Protein AF-A0A7S0HI98-F1 (afdb_monomer_lite)

Structure (mmCIF, N/CA/C/O backbone):
data_AF-A0A7S0HI98-F1
#
_entry.id   AF-A0A7S0HI98-F1
#
loop_
_atom_site.group_PDB
_atom_site.id
_atom_site.type_symbol
_atom_site.label_atom_id
_atom_site.label_alt_id
_atom_site.label_comp_id
_atom_site.label_asym_id
_atom_site.label_entity_id
_atom_site.label_seq_id
_atom_site.pdbx_PDB_ins_code
_atom_site.Cartn_x
_atom_site.Cartn_y
_atom_site.Cartn_z
_atom_site.occupancy
_atom_site.B_iso_or_equiv
_atom_site.auth_seq_id
_atom_site.auth_comp_id
_atom_site.auth_asym_id
_atom_site.auth_atom_id
_atom_site.pdbx_PDB_model_num
ATOM 1 N N . ASP A 1 1 ? 21.709 0.350 -12.536 1.00 78.00 1 ASP A N 1
ATOM 2 C CA . ASP A 1 1 ? 20.521 0.976 -13.142 1.00 78.00 1 ASP A CA 1
ATOM 3 C C . ASP A 1 1 ? 20.437 0.567 -14.616 1.00 78.00 1 ASP A C 1
ATOM 5 O O . ASP A 1 1 ? 21.330 0.910 -15.386 1.00 78.00 1 ASP A O 1
ATOM 9 N N . LYS A 1 2 ? 19.455 -0.271 -14.988 1.00 80.88 2 LYS A N 1
ATOM 10 C CA . LYS A 1 2 ? 19.362 -0.894 -16.329 1.00 80.88 2 LYS A CA 1
ATOM 11 C C . LYS A 1 2 ? 19.155 0.138 -17.442 1.00 80.88 2 LYS A C 1
ATOM 13 O O . LYS A 1 2 ? 19.599 -0.091 -18.563 1.00 80.88 2 LYS A O 1
ATOM 18 N N . LEU A 1 3 ? 18.533 1.272 -17.117 1.00 82.25 3 LEU A N 1
ATOM 19 C CA . LEU A 1 3 ? 18.328 2.376 -18.048 1.00 82.25 3 LEU A CA 1
ATOM 20 C C . LEU A 1 3 ? 19.652 3.070 -18.391 1.00 82.25 3 LEU A C 1
ATOM 22 O O . LEU A 1 3 ? 19.907 3.370 -19.552 1.00 82.25 3 LEU A O 1
ATOM 26 N N . ASN A 1 4 ? 20.524 3.276 -17.403 1.00 85.12 4 ASN A N 1
ATOM 27 C CA . ASN A 1 4 ? 21.838 3.886 -17.633 1.00 85.12 4 ASN A CA 1
ATOM 28 C C . ASN A 1 4 ? 22.777 2.947 -18.402 1.00 85.12 4 ASN A C 1
ATOM 30 O O . ASN A 1 4 ? 23.537 3.408 -19.248 1.00 85.12 4 ASN A O 1
ATOM 34 N N . ALA A 1 5 ? 22.675 1.634 -18.166 1.00 85.12 5 ALA A N 1
ATOM 35 C CA . ALA A 1 5 ? 23.380 0.637 -18.971 1.00 85.12 5 ALA A CA 1
ATOM 36 C C . ALA A 1 5 ? 22.922 0.665 -20.442 1.00 85.12 5 ALA A C 1
ATOM 38 O O . ALA A 1 5 ? 23.765 0.697 -21.331 1.00 85.12 5 ALA A O 1
ATOM 39 N N . TRP A 1 6 ? 21.606 0.744 -20.691 1.00 87.69 6 TRP A N 1
ATOM 40 C CA . TRP A 1 6 ? 21.056 0.898 -22.044 1.00 87.69 6 TRP A CA 1
ATOM 41 C C . TRP A 1 6 ? 21.519 2.196 -22.724 1.00 87.69 6 TRP A C 1
ATOM 43 O O . TRP A 1 6 ? 21.912 2.158 -23.884 1.00 87.69 6 TRP A O 1
ATOM 53 N N . LYS A 1 7 ? 21.516 3.333 -22.008 1.00 83.44 7 LYS A N 1
ATOM 54 C CA . LYS A 1 7 ? 21.981 4.627 -22.549 1.00 83.44 7 LYS A CA 1
ATOM 55 C C . LYS A 1 7 ? 23.433 4.541 -23.021 1.00 83.44 7 LYS A C 1
ATOM 57 O O . LYS A 1 7 ? 23.720 4.902 -24.152 1.00 83.44 7 LYS A O 1
ATOM 62 N N . SER A 1 8 ? 24.310 3.978 -22.189 1.00 85.31 8 SER A N 1
ATOM 63 C CA . SER A 1 8 ? 25.725 3.771 -22.524 1.00 85.31 8 SER A CA 1
ATOM 64 C C . SER A 1 8 ? 25.913 2.899 -23.776 1.00 85.31 8 SER A C 1
ATOM 66 O O . SER A 1 8 ? 26.736 3.203 -24.635 1.00 85.31 8 SER A O 1
ATOM 68 N N . GLU A 1 9 ? 25.125 1.828 -23.910 1.00 82.81 9 GLU A N 1
ATOM 69 C CA . GLU A 1 9 ? 25.168 0.913 -25.059 1.00 82.81 9 GLU A CA 1
ATOM 70 C C . GLU A 1 9 ? 24.643 1.567 -26.350 1.00 82.81 9 GLU A C 1
ATOM 72 O O . GLU A 1 9 ? 25.254 1.429 -27.408 1.00 82.81 9 GLU A O 1
ATOM 77 N N . TYR A 1 10 ? 23.558 2.340 -26.259 1.00 80.31 10 TYR A N 1
ATOM 78 C CA . TYR A 1 10 ? 23.012 3.105 -27.381 1.00 80.31 10 TYR A CA 1
ATOM 79 C C . TYR A 1 10 ? 23.983 4.196 -27.861 1.00 80.31 10 TYR A C 1
ATOM 81 O O . TYR A 1 10 ? 24.246 4.315 -29.060 1.00 80.31 10 TYR A O 1
ATOM 89 N N . ASP A 1 11 ? 24.572 4.947 -26.926 1.00 82.25 11 ASP A N 1
ATOM 90 C CA . ASP A 1 11 ? 25.549 5.997 -27.223 1.00 82.25 11 ASP A CA 1
ATOM 91 C C . ASP A 1 11 ? 26.825 5.415 -27.858 1.00 82.25 11 ASP A C 1
ATOM 93 O O . ASP A 1 11 ? 27.392 6.015 -28.773 1.00 82.25 11 ASP A O 1
ATOM 97 N N . ALA A 1 12 ? 27.246 4.211 -27.451 1.00 81.62 12 ALA A N 1
ATOM 98 C CA . ALA A 1 12 ? 28.378 3.508 -28.056 1.00 81.62 12 ALA A CA 1
ATOM 99 C C . ALA A 1 12 ? 28.128 3.132 -29.530 1.00 81.62 12 ALA A C 1
ATOM 101 O O . ALA A 1 12 ? 29.037 3.260 -30.354 1.00 81.62 12 ALA A O 1
ATOM 102 N N . ILE A 1 13 ? 26.906 2.722 -29.891 1.00 76.56 13 ILE A N 1
ATOM 103 C CA . ILE A 1 13 ? 26.533 2.445 -31.291 1.00 76.56 13 ILE A CA 1
ATOM 104 C C . ILE A 1 13 ? 26.470 3.741 -32.106 1.00 76.56 13 ILE A C 1
ATOM 106 O O . ILE A 1 13 ? 26.968 3.786 -33.233 1.00 76.56 13 ILE A O 1
ATOM 110 N N . GLY A 1 14 ? 25.918 4.815 -31.532 1.00 72.44 14 GLY A N 1
ATOM 111 C CA . GLY A 1 14 ? 25.895 6.137 -32.165 1.00 72.44 14 GLY A CA 1
ATOM 112 C C . GLY A 1 14 ? 27.301 6.687 -32.433 1.00 72.44 14 GLY A C 1
ATOM 113 O O . GLY A 1 14 ? 27.574 7.197 -33.521 1.00 72.44 14 GLY A O 1
ATOM 114 N N . ALA A 1 15 ? 28.223 6.507 -31.484 1.00 72.38 15 ALA A N 1
ATOM 115 C CA . ALA A 1 15 ? 29.623 6.885 -31.640 1.00 72.38 15 ALA A CA 1
ATOM 116 C C . ALA A 1 15 ? 30.322 6.080 -32.749 1.00 72.38 15 ALA A C 1
ATOM 118 O O . ALA A 1 15 ? 31.067 6.655 -33.539 1.00 72.38 15 ALA A O 1
ATOM 119 N N . GLN A 1 16 ? 30.048 4.776 -32.869 1.00 64.12 16 GLN A N 1
ATOM 120 C CA . GLN A 1 16 ? 30.587 3.946 -33.954 1.00 64.12 16 GLN A CA 1
ATOM 121 C C . GLN A 1 16 ? 30.057 4.363 -35.333 1.00 64.12 16 GLN A C 1
ATOM 123 O O . GLN A 1 16 ? 30.826 4.381 -36.291 1.00 64.12 16 GLN A O 1
ATOM 128 N N . GLY A 1 17 ? 28.784 4.758 -35.437 1.00 59.34 17 GLY A N 1
ATOM 129 C CA . GLY A 1 17 ? 28.203 5.278 -36.680 1.00 59.34 17 GLY A CA 1
ATOM 130 C C . GLY A 1 17 ? 28.838 6.592 -37.153 1.00 59.34 17 GLY A C 1
ATOM 131 O O . GLY A 1 17 ? 28.981 6.803 -38.354 1.00 59.34 17 GLY A O 1
ATOM 132 N N . ASN A 1 18 ? 29.281 7.443 -36.223 1.00 55.44 18 ASN A N 1
ATOM 133 C CA . ASN A 1 18 ? 29.903 8.736 -36.533 1.00 55.44 18 ASN A CA 1
ATOM 134 C C . ASN A 1 18 ? 31.388 8.619 -36.944 1.00 55.44 18 ASN A C 1
ATOM 136 O O . ASN A 1 18 ? 31.915 9.498 -37.611 1.00 55.44 18 ASN A O 1
ATOM 140 N N . VAL A 1 19 ? 32.070 7.528 -36.575 1.00 52.91 19 VAL A N 1
ATOM 141 C CA . VAL A 1 19 ? 33.467 7.244 -36.979 1.00 52.91 19 VAL A CA 1
ATOM 142 C C . VAL A 1 19 ? 33.542 6.681 -38.410 1.00 52.91 19 VAL A C 1
ATOM 144 O O . VAL A 1 19 ? 34.572 6.775 -39.074 1.00 52.91 19 VAL A O 1
ATOM 147 N N . VAL A 1 20 ? 32.437 6.133 -38.925 1.00 51.47 20 VAL A N 1
ATOM 148 C CA . VAL A 1 20 ? 32.347 5.534 -40.268 1.00 51.47 20 VAL A CA 1
ATOM 149 C C . VAL A 1 20 ? 32.410 6.572 -41.397 1.00 51.47 20 VAL A C 1
ATOM 151 O O . VAL A 1 20 ? 32.828 6.226 -42.502 1.00 51.47 20 VAL A O 1
ATOM 154 N N . SER A 1 21 ? 32.059 7.838 -41.143 1.00 53.19 21 SER A N 1
ATOM 155 C CA . SER A 1 21 ? 32.103 8.891 -42.169 1.00 53.19 21 SER A CA 1
ATOM 156 C C . SER A 1 21 ? 33.518 9.250 -42.642 1.00 53.19 21 SER A C 1
ATOM 158 O O . SER A 1 21 ? 33.641 9.870 -43.693 1.00 53.19 21 SER A O 1
ATOM 160 N N . ASP A 1 22 ? 34.563 8.836 -41.912 1.00 52.19 22 ASP A N 1
ATOM 161 C CA . ASP A 1 22 ? 35.966 9.214 -42.159 1.00 52.19 22 ASP A CA 1
ATOM 162 C C . ASP A 1 22 ? 36.879 8.040 -42.600 1.00 52.19 22 ASP A C 1
ATOM 164 O O . ASP A 1 22 ? 38.094 8.204 -42.712 1.00 52.19 22 ASP A O 1
ATOM 168 N N . MET A 1 23 ? 36.333 6.840 -42.877 1.00 51.19 23 MET A N 1
ATOM 169 C CA . MET A 1 23 ? 37.117 5.652 -43.285 1.00 51.19 23 MET A CA 1
ATOM 170 C C . MET A 1 23 ? 37.046 5.323 -44.794 1.00 51.19 23 MET A C 1
ATOM 172 O O . MET A 1 23 ? 36.033 5.591 -45.443 1.00 51.19 23 MET A O 1
ATOM 176 N N . PRO A 1 24 ? 38.079 4.666 -45.375 1.00 52.12 24 PRO A N 1
ATOM 177 C CA . PRO A 1 24 ? 38.058 4.228 -46.773 1.00 52.12 24 PRO A CA 1
ATOM 178 C C . PRO A 1 24 ? 36.917 3.228 -47.025 1.00 52.12 24 PRO A C 1
ATOM 180 O O . PRO A 1 24 ? 36.620 2.395 -46.168 1.00 52.12 24 PRO A O 1
ATOM 183 N N .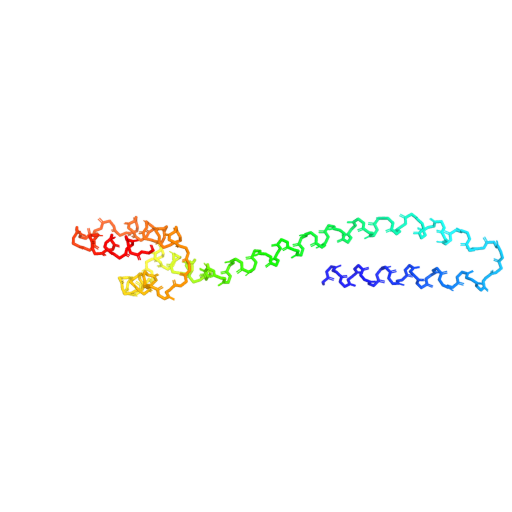 GLN A 1 25 ? 36.328 3.286 -48.225 1.00 55.34 25 GLN A N 1
ATOM 184 C CA . GLN A 1 25 ? 35.021 2.736 -48.651 1.00 55.34 25 GLN A CA 1
ATOM 185 C C . GLN A 1 25 ? 34.728 1.225 -48.428 1.00 55.34 25 GLN A C 1
ATOM 187 O O . GLN A 1 25 ? 33.692 0.747 -48.877 1.00 55.34 25 GLN A O 1
ATOM 192 N N . GLY A 1 26 ? 35.569 0.455 -47.731 1.00 53.75 26 GLY A N 1
ATOM 193 C CA . GLY A 1 26 ? 35.372 -0.985 -47.494 1.00 53.75 26 GLY A CA 1
ATOM 194 C C . GLY A 1 26 ? 34.885 -1.386 -46.093 1.00 53.75 26 GLY A C 1
ATOM 195 O O . GLY A 1 26 ? 34.203 -2.393 -45.970 1.00 53.75 26 GLY A O 1
ATOM 196 N N . GLY A 1 27 ? 35.203 -0.625 -45.035 1.00 54.94 27 GLY A N 1
ATOM 197 C CA . GLY A 1 27 ? 34.912 -1.020 -43.638 1.00 54.94 27 GLY A CA 1
ATOM 198 C C . GLY A 1 27 ? 33.626 -0.437 -43.034 1.00 54.94 27 GLY A C 1
ATOM 199 O O . GLY A 1 27 ? 33.131 -0.928 -42.021 1.00 54.94 27 GLY A O 1
ATOM 200 N N . GLY A 1 28 ? 33.068 0.608 -43.651 1.00 58.50 28 GLY A N 1
ATOM 201 C CA . GLY A 1 28 ? 31.906 1.335 -43.129 1.00 58.50 28 GLY A CA 1
ATOM 202 C C . GLY A 1 28 ? 30.570 0.598 -43.259 1.00 58.50 28 GLY A C 1
ATOM 203 O O . GLY A 1 28 ? 29.684 0.764 -42.423 1.00 58.50 28 GLY A O 1
ATOM 204 N N . ILE A 1 29 ? 30.428 -0.253 -44.278 1.00 64.88 29 ILE A N 1
ATOM 205 C CA . ILE A 1 29 ? 29.170 -0.947 -44.594 1.00 64.88 29 ILE A CA 1
ATOM 206 C C . ILE A 1 29 ? 28.834 -1.990 -43.516 1.00 64.88 29 ILE A C 1
ATOM 208 O O . ILE A 1 29 ? 27.680 -2.093 -43.104 1.00 64.88 29 ILE A O 1
ATOM 212 N N . ASP A 1 30 ? 29.833 -2.696 -42.980 1.00 67.38 30 ASP A N 1
ATOM 213 C CA . ASP A 1 30 ? 29.643 -3.713 -41.933 1.00 67.38 30 ASP A CA 1
ATOM 214 C C . ASP A 1 30 ? 29.254 -3.108 -40.578 1.00 67.38 30 ASP A C 1
ATOM 216 O O . ASP A 1 30 ? 28.526 -3.724 -39.794 1.00 67.38 30 ASP A O 1
ATOM 220 N N . ALA A 1 31 ? 29.753 -1.907 -40.276 1.00 65.88 31 ALA A N 1
ATOM 221 C CA . ALA A 1 31 ? 29.396 -1.169 -39.068 1.00 65.88 31 ALA A CA 1
ATOM 222 C C . ALA A 1 31 ? 27.976 -0.592 -39.173 1.00 65.88 31 ALA A C 1
ATOM 224 O O . ALA A 1 31 ? 27.182 -0.746 -38.247 1.00 65.88 31 ALA A O 1
ATOM 225 N N . LEU A 1 32 ? 27.620 -0.020 -40.328 1.00 67.69 32 LEU A N 1
ATOM 226 C CA . LEU A 1 32 ? 26.266 0.471 -40.599 1.00 67.69 32 LEU A CA 1
ATOM 227 C C . LEU A 1 32 ? 25.232 -0.660 -40.617 1.00 67.69 32 LEU A C 1
ATOM 229 O O . LEU A 1 32 ? 24.152 -0.506 -40.056 1.00 67.69 32 LEU A O 1
ATOM 233 N N . THR A 1 33 ? 25.569 -1.814 -41.197 1.00 73.88 33 THR A N 1
ATOM 234 C CA . THR A 1 33 ? 24.681 -2.988 -41.229 1.00 73.88 33 THR A CA 1
ATOM 235 C C . THR A 1 33 ? 24.438 -3.540 -39.825 1.00 73.88 33 THR A C 1
ATOM 237 O O . THR A 1 33 ? 23.301 -3.852 -39.472 1.00 73.88 33 THR A O 1
ATOM 240 N N . ARG A 1 34 ? 25.480 -3.599 -38.983 1.00 72.19 34 ARG A N 1
ATOM 241 C CA . ARG A 1 34 ? 25.338 -3.981 -37.570 1.00 72.19 34 ARG A CA 1
ATOM 242 C C . ARG A 1 34 ? 24.511 -2.969 -36.782 1.00 72.19 34 ARG A C 1
ATOM 244 O O . ARG A 1 34 ? 23.601 -3.370 -36.065 1.00 72.19 34 ARG A O 1
ATOM 251 N N . ALA A 1 35 ? 24.760 -1.673 -36.955 1.00 73.56 35 ALA A N 1
ATOM 252 C CA . ALA A 1 35 ? 23.952 -0.629 -36.329 1.00 73.56 35 ALA A CA 1
ATOM 253 C C . ALA A 1 35 ? 22.474 -0.718 -36.758 1.00 73.56 35 ALA A C 1
ATOM 255 O O . ALA A 1 35 ? 21.584 -0.629 -35.916 1.00 73.56 35 ALA A O 1
ATOM 256 N N . ALA A 1 36 ? 22.202 -0.985 -38.039 1.00 77.62 36 ALA A N 1
ATOM 257 C CA . ALA A 1 36 ? 20.847 -1.149 -38.565 1.00 77.62 36 ALA A CA 1
ATOM 258 C C . ALA A 1 36 ? 20.089 -2.340 -37.946 1.00 77.62 36 ALA A C 1
ATOM 260 O O . ALA A 1 36 ? 18.866 -2.290 -37.843 1.00 77.62 36 ALA A O 1
ATOM 261 N N . GLN A 1 37 ? 20.794 -3.388 -37.511 1.00 80.38 37 GLN A N 1
ATOM 262 C CA . GLN A 1 37 ? 20.202 -4.538 -36.816 1.00 80.38 37 GLN A CA 1
ATOM 263 C C . GLN A 1 37 ? 20.034 -4.295 -35.308 1.00 80.38 37 GLN A C 1
ATOM 265 O O . GLN A 1 37 ? 19.001 -4.645 -34.741 1.00 80.38 37 GLN A O 1
ATOM 270 N N . LEU A 1 38 ? 21.023 -3.666 -34.667 1.00 82.12 38 LEU A N 1
ATOM 271 C CA . LEU A 1 38 ? 21.054 -3.461 -33.215 1.00 82.12 38 LEU A CA 1
ATOM 272 C C . LEU A 1 38 ? 20.137 -2.323 -32.743 1.00 82.12 38 LEU A C 1
ATOM 274 O O . LEU A 1 38 ? 19.602 -2.382 -31.639 1.00 82.12 38 LEU A O 1
ATOM 278 N N . VAL A 1 39 ? 19.917 -1.284 -33.557 1.00 85.44 39 VAL A N 1
ATOM 279 C CA . VAL A 1 39 ? 19.058 -0.145 -33.177 1.00 85.44 39 VAL A CA 1
ATOM 280 C C . VAL A 1 39 ? 17.596 -0.563 -32.934 1.00 85.44 39 VAL A C 1
ATOM 282 O O . VAL A 1 39 ? 17.054 -0.177 -31.893 1.00 85.44 39 VAL A O 1
ATOM 285 N N . PRO A 1 40 ? 16.940 -1.357 -33.808 1.00 88.44 40 PRO A N 1
ATOM 286 C CA . PRO A 1 40 ? 15.606 -1.893 -33.529 1.00 88.44 40 PRO A CA 1
ATOM 287 C C . PRO A 1 40 ? 15.550 -2.726 -32.242 1.00 88.44 40 PRO A C 1
ATOM 289 O O . PRO A 1 40 ? 14.633 -2.552 -31.440 1.00 88.44 40 PRO A O 1
ATOM 292 N N . GLU A 1 41 ? 16.555 -3.574 -32.006 1.00 86.50 41 GLU A N 1
ATOM 293 C CA . GLU A 1 41 ? 16.648 -4.410 -30.803 1.00 86.50 41 GLU A CA 1
ATOM 294 C C . GLU A 1 41 ? 16.775 -3.562 -29.527 1.00 86.50 41 GLU A C 1
ATOM 296 O O . GLU A 1 41 ? 16.024 -3.747 -28.565 1.00 86.50 41 GLU A O 1
ATOM 301 N N . LEU A 1 42 ? 17.674 -2.573 -29.524 1.00 86.31 42 LEU A N 1
ATOM 302 C CA . LEU A 1 42 ? 17.829 -1.646 -28.405 1.00 86.31 42 LEU A CA 1
ATOM 303 C C . LEU A 1 42 ? 16.582 -0.789 -28.192 1.00 86.31 42 LEU A C 1
ATOM 305 O O . LEU A 1 42 ? 16.251 -0.478 -27.048 1.00 86.31 42 LEU A O 1
ATOM 309 N N . THR A 1 43 ? 15.876 -0.421 -29.260 1.00 87.94 43 THR A N 1
ATOM 310 C CA . THR A 1 43 ? 14.625 0.342 -29.164 1.00 87.94 43 THR A CA 1
ATOM 311 C C . THR A 1 43 ? 13.534 -0.483 -28.487 1.00 87.94 43 THR A C 1
ATOM 313 O O . THR A 1 43 ? 12.872 0.014 -27.575 1.00 87.94 43 THR A O 1
ATOM 316 N N . GLU A 1 44 ? 13.386 -1.757 -28.853 1.00 91.56 44 GLU A N 1
ATOM 317 C CA . GLU A 1 44 ? 12.429 -2.650 -28.193 1.00 91.56 44 GLU A CA 1
ATOM 318 C C . GLU A 1 44 ? 12.811 -2.904 -26.729 1.00 91.56 44 GLU A C 1
ATOM 320 O O . GLU A 1 44 ? 11.966 -2.838 -25.832 1.00 91.56 44 GLU A O 1
ATOM 325 N N . ARG A 1 45 ? 14.107 -3.088 -26.445 1.00 90.19 45 ARG A N 1
ATOM 326 C CA . ARG A 1 45 ? 14.607 -3.202 -25.069 1.00 90.19 45 ARG A CA 1
ATOM 327 C C . ARG A 1 45 ? 14.285 -1.957 -24.240 1.00 90.19 45 ARG A C 1
ATOM 329 O O . ARG A 1 45 ? 13.871 -2.091 -23.088 1.00 90.19 45 ARG A O 1
ATOM 336 N N . LYS A 1 46 ? 14.436 -0.758 -24.809 1.00 90.00 46 LYS A N 1
ATOM 337 C CA . LYS A 1 46 ? 14.027 0.493 -24.159 1.00 90.00 46 LYS A CA 1
ATOM 338 C C . LYS A 1 46 ? 12.526 0.541 -23.918 1.00 90.00 46 LYS A C 1
ATOM 340 O O . LYS A 1 46 ? 12.124 0.858 -22.807 1.00 90.00 46 LYS A O 1
ATOM 345 N N . ARG A 1 47 ? 11.707 0.166 -24.903 1.00 94.00 47 ARG A N 1
ATOM 346 C CA . ARG A 1 47 ? 10.244 0.137 -24.764 1.00 94.00 47 ARG A CA 1
ATOM 347 C C . ARG A 1 47 ? 9.806 -0.714 -23.569 1.00 94.00 47 ARG A C 1
ATOM 349 O O . ARG A 1 47 ? 8.924 -0.307 -22.815 1.00 94.00 47 ARG A O 1
ATOM 356 N N . LEU A 1 48 ? 10.438 -1.872 -23.363 1.00 94.25 48 LEU A N 1
ATOM 357 C CA . LEU A 1 48 ? 10.180 -2.731 -22.202 1.00 94.25 48 LEU A CA 1
ATOM 358 C C . LEU A 1 48 ? 10.633 -2.090 -20.883 1.00 94.25 48 LEU A C 1
ATOM 360 O O . LEU A 1 48 ? 9.906 -2.156 -19.893 1.00 94.25 48 LEU A O 1
ATOM 364 N N . LEU A 1 49 ? 11.811 -1.459 -20.858 1.00 94.25 49 LEU A N 1
ATOM 365 C CA . LEU A 1 49 ? 12.299 -0.738 -19.676 1.00 94.25 49 LEU A CA 1
ATOM 366 C C . LEU A 1 49 ? 11.389 0.439 -19.306 1.00 94.25 49 LEU A C 1
ATOM 368 O O . LEU A 1 49 ? 11.068 0.603 -18.130 1.00 94.25 49 LEU A O 1
ATOM 372 N N . ASP A 1 50 ? 10.950 1.220 -20.290 1.00 94.75 50 ASP A N 1
ATOM 373 C CA . ASP A 1 50 ? 10.044 2.352 -20.100 1.00 94.75 50 ASP A CA 1
ATOM 374 C C . ASP A 1 50 ? 8.681 1.864 -19.592 1.00 94.75 50 ASP A C 1
ATOM 376 O O . ASP A 1 50 ? 8.138 2.425 -18.644 1.00 94.75 50 ASP A O 1
ATOM 380 N N . MET A 1 51 ? 8.165 0.755 -20.134 1.00 96.38 51 MET A N 1
ATOM 381 C CA . MET A 1 51 ? 6.935 0.122 -19.649 1.00 96.38 51 MET A CA 1
ATOM 382 C C . MET A 1 51 ? 7.044 -0.291 -18.175 1.00 96.38 51 MET A C 1
ATOM 384 O O . MET A 1 51 ? 6.193 0.093 -17.373 1.00 96.38 51 MET A O 1
ATOM 388 N N . HIS A 1 52 ? 8.108 -1.003 -17.786 1.00 96.06 52 HIS A N 1
ATOM 389 C CA . HIS A 1 52 ? 8.315 -1.375 -16.383 1.00 96.06 52 HIS A CA 1
ATOM 390 C C . HIS A 1 52 ? 8.507 -0.157 -15.479 1.00 96.06 52 HIS A C 1
ATOM 392 O O . HIS A 1 52 ? 7.985 -0.139 -14.369 1.00 96.06 52 HIS A O 1
ATOM 398 N N . THR A 1 53 ? 9.231 0.862 -15.947 1.00 94.94 53 THR A N 1
ATOM 399 C CA . THR A 1 53 ? 9.451 2.099 -15.188 1.00 94.94 53 THR A CA 1
ATOM 400 C C . THR A 1 53 ? 8.127 2.810 -14.937 1.00 94.94 53 THR A C 1
ATOM 402 O O . THR A 1 53 ? 7.846 3.154 -13.796 1.00 94.94 53 THR A O 1
ATOM 405 N N . ASN A 1 54 ? 7.277 2.932 -15.959 1.00 96.25 54 ASN A N 1
ATOM 406 C CA . ASN A 1 54 ? 5.953 3.534 -15.830 1.00 96.25 54 ASN A CA 1
ATOM 407 C C . ASN A 1 54 ? 5.078 2.770 -14.832 1.00 96.25 54 ASN A C 1
ATOM 409 O O . ASN A 1 54 ? 4.510 3.392 -13.941 1.00 96.25 54 ASN A O 1
ATOM 413 N N . ILE A 1 55 ? 5.024 1.433 -14.917 1.00 97.44 55 ILE A N 1
ATOM 414 C CA . ILE A 1 55 ? 4.285 0.611 -13.944 1.00 97.44 55 ILE A CA 1
ATOM 415 C C . ILE A 1 55 ? 4.814 0.856 -12.528 1.00 97.44 55 ILE A C 1
ATOM 417 O O . ILE A 1 55 ? 4.031 1.119 -11.621 1.00 97.44 55 ILE A O 1
ATOM 421 N N . CYS A 1 56 ? 6.134 0.808 -12.329 1.00 97.69 56 CYS A N 1
ATOM 422 C CA . CYS A 1 56 ? 6.744 1.051 -11.023 1.00 97.69 56 CYS A CA 1
ATOM 423 C C . CYS A 1 56 ? 6.424 2.451 -10.486 1.00 97.69 56 CYS A C 1
ATOM 425 O O . CYS A 1 56 ? 6.128 2.590 -9.303 1.00 97.69 56 CYS A O 1
ATOM 427 N N . THR A 1 57 ? 6.470 3.485 -11.330 1.00 96.88 57 THR A N 1
ATOM 428 C CA . THR A 1 57 ? 6.147 4.860 -10.932 1.00 96.88 57 THR A CA 1
ATOM 429 C C . THR A 1 57 ? 4.672 5.008 -10.576 1.00 96.88 57 THR A C 1
ATOM 431 O O . THR A 1 57 ? 4.373 5.609 -9.548 1.00 96.88 57 THR A O 1
ATOM 434 N N . SER A 1 58 ? 3.761 4.423 -11.360 1.00 97.38 58 SER A N 1
ATOM 435 C CA . SER A 1 58 ? 2.328 4.417 -11.047 1.00 97.38 58 SER A CA 1
ATOM 436 C C . SER A 1 58 ? 2.045 3.696 -9.730 1.00 97.38 58 SER A C 1
ATOM 438 O O . SER A 1 58 ? 1.399 4.264 -8.858 1.00 97.38 58 SER A O 1
ATOM 440 N N . LEU A 1 59 ? 2.601 2.496 -9.531 1.00 97.44 59 LEU A N 1
ATOM 441 C CA . LEU A 1 59 ? 2.460 1.754 -8.272 1.00 97.44 59 LEU A CA 1
ATOM 442 C C . LEU A 1 59 ? 3.028 2.532 -7.080 1.00 97.44 59 LEU A C 1
ATOM 444 O O . LEU A 1 59 ? 2.424 2.552 -6.013 1.00 97.44 59 LEU A O 1
ATOM 448 N N . LEU A 1 60 ? 4.176 3.191 -7.252 1.00 97.00 60 LEU A N 1
ATOM 449 C CA . LEU A 1 60 ? 4.773 4.012 -6.203 1.00 97.00 60 LEU A CA 1
ATOM 450 C C . LEU A 1 60 ? 3.902 5.227 -5.853 1.00 97.00 60 LEU A C 1
ATOM 452 O O . LEU A 1 60 ? 3.875 5.611 -4.686 1.00 97.00 60 LEU A O 1
ATOM 456 N N . SER A 1 61 ? 3.219 5.831 -6.832 1.00 96.75 61 SER A N 1
ATOM 457 C CA . SER A 1 61 ? 2.259 6.918 -6.584 1.00 96.75 61 SER A CA 1
ATOM 458 C C . SER A 1 61 ? 1.085 6.408 -5.757 1.00 96.75 61 SER A C 1
ATOM 460 O O . SER A 1 61 ? 0.828 6.943 -4.686 1.00 96.75 61 SER A O 1
ATOM 462 N N . GLU A 1 62 ? 0.468 5.301 -6.180 1.00 96.00 62 GLU A N 1
ATOM 463 C CA . GLU A 1 62 ? -0.672 4.683 -5.489 1.00 96.00 62 GLU A CA 1
ATOM 464 C C . GLU A 1 62 ? -0.344 4.286 -4.043 1.00 96.00 62 GLU A C 1
ATOM 466 O O . GLU A 1 62 ? -1.123 4.549 -3.129 1.00 96.00 62 GLU A O 1
ATOM 471 N N . ILE A 1 63 ? 0.832 3.688 -3.812 1.00 96.56 63 ILE A N 1
ATOM 472 C CA . ILE A 1 63 ? 1.290 3.321 -2.463 1.00 96.56 63 ILE A CA 1
ATOM 473 C C . ILE A 1 63 ? 1.386 4.558 -1.567 1.00 96.56 63 ILE A C 1
ATOM 475 O O . ILE A 1 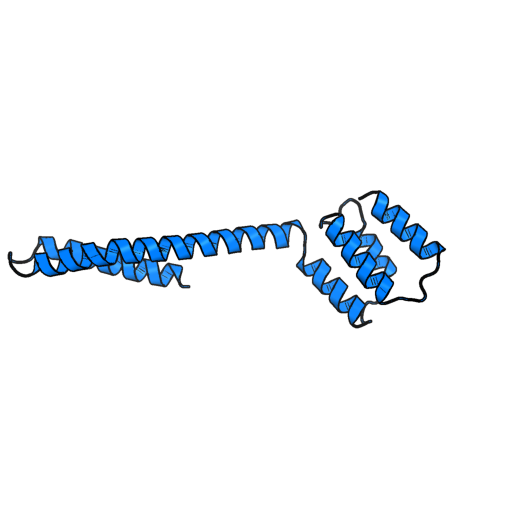63 ? 0.971 4.495 -0.413 1.00 96.56 63 ILE A O 1
ATOM 479 N N . LYS A 1 64 ? 1.921 5.668 -2.090 1.00 94.94 64 LYS A N 1
ATOM 480 C CA . LYS A 1 64 ? 2.091 6.916 -1.334 1.00 94.94 64 LYS A CA 1
ATOM 481 C C . LYS A 1 64 ? 0.768 7.625 -1.085 1.00 94.94 64 LYS A C 1
ATOM 483 O O . LYS A 1 64 ? 0.517 8.046 0.034 1.00 94.94 64 LYS A O 1
ATOM 488 N N . GLU A 1 65 ? -0.067 7.757 -2.111 1.00 95.06 65 GLU A N 1
ATOM 489 C CA . GLU A 1 65 ? -1.360 8.445 -2.024 1.00 95.06 65 GLU A CA 1
ATOM 490 C C . GLU A 1 65 ? -2.309 7.760 -1.035 1.00 95.06 65 GLU A C 1
ATOM 492 O O . GLU A 1 65 ? -3.113 8.422 -0.383 1.00 95.06 65 GLU A O 1
ATOM 497 N N . ARG A 1 66 ? -2.188 6.438 -0.881 1.00 95.31 66 ARG A N 1
ATOM 498 C CA . ARG A 1 66 ? -3.006 5.639 0.041 1.00 95.31 66 ARG A CA 1
ATOM 499 C C . ARG A 1 66 ? -2.297 5.266 1.346 1.00 95.31 66 ARG A C 1
ATOM 501 O O . ARG A 1 66 ? -2.900 4.562 2.149 1.00 95.31 66 ARG A O 1
ATOM 508 N N . GLU A 1 67 ? -1.045 5.688 1.541 1.00 94.81 67 GLU A N 1
ATOM 509 C CA . GLU A 1 67 ? -0.180 5.301 2.675 1.00 94.81 67 GLU A CA 1
ATOM 510 C C . GLU A 1 67 ? -0.210 3.792 2.982 1.00 94.81 67 GLU A C 1
ATOM 512 O O . GLU A 1 67 ? -0.340 3.357 4.131 1.00 94.81 67 GLU A O 1
ATOM 517 N N . LEU A 1 68 ? -0.125 2.952 1.944 1.00 95.94 68 LEU A N 1
ATOM 518 C CA . LEU A 1 68 ? -0.281 1.498 2.100 1.00 95.94 68 LEU A CA 1
ATOM 519 C C . LEU A 1 68 ? 0.799 0.868 2.991 1.00 95.94 68 LEU A C 1
ATOM 521 O O . LEU A 1 68 ? 0.575 -0.192 3.574 1.00 95.94 68 LEU A O 1
ATOM 525 N N . ASP A 1 69 ? 1.957 1.511 3.118 1.00 95.38 69 ASP A N 1
ATOM 526 C CA . ASP A 1 69 ? 3.018 1.129 4.045 1.00 95.38 69 ASP A CA 1
ATOM 527 C C . ASP A 1 69 ? 2.582 1.257 5.513 1.00 95.38 69 ASP A C 1
ATOM 529 O O . ASP A 1 69 ? 2.883 0.374 6.323 1.00 95.38 69 ASP A O 1
ATOM 533 N N . ASN A 1 70 ? 1.812 2.296 5.846 1.00 93.81 70 ASN A N 1
ATOM 534 C CA . ASN A 1 70 ? 1.259 2.489 7.184 1.00 93.81 70 ASN A CA 1
ATOM 535 C C . ASN A 1 70 ? 0.184 1.436 7.500 1.00 93.81 70 ASN A C 1
ATOM 537 O O . ASN A 1 70 ? 0.249 0.780 8.543 1.00 93.81 70 ASN A O 1
ATOM 541 N N . PHE A 1 71 ? -0.745 1.198 6.564 1.00 96.00 71 PHE A N 1
ATOM 542 C CA . PHE A 1 71 ? -1.742 0.128 6.698 1.00 96.00 71 PHE A CA 1
ATOM 543 C C . PHE A 1 71 ? -1.073 -1.232 6.900 1.00 96.00 71 PHE A C 1
ATOM 545 O O . PHE A 1 71 ? -1.400 -1.929 7.854 1.00 96.00 71 PHE A O 1
ATOM 552 N N . PHE A 1 72 ? -0.087 -1.584 6.072 1.00 95.69 72 PHE A N 1
ATOM 553 C CA . PHE A 1 72 ? 0.622 -2.860 6.183 1.00 95.69 72 PHE A CA 1
ATOM 554 C C . PHE A 1 72 ? 1.356 -3.021 7.524 1.00 95.69 72 PHE A C 1
ATOM 556 O O . PHE A 1 72 ? 1.335 -4.100 8.125 1.00 95.69 72 PHE A O 1
ATOM 563 N N . SER A 1 73 ? 2.005 -1.958 8.007 1.00 94.88 73 SER A N 1
ATOM 564 C CA . SER A 1 73 ? 2.685 -1.951 9.307 1.00 94.88 73 SER A CA 1
ATOM 565 C C . SER A 1 73 ? 1.700 -2.205 10.452 1.00 94.88 73 SER A C 1
ATOM 567 O O . SER A 1 73 ? 1.936 -3.067 11.305 1.00 94.88 73 SER A O 1
ATOM 569 N N . LEU A 1 74 ? 0.557 -1.513 10.435 1.00 95.44 74 LEU A N 1
ATOM 570 C CA . LEU A 1 74 ? -0.483 -1.664 11.447 1.00 95.44 74 LEU A CA 1
ATOM 571 C C . LEU A 1 74 ? -1.164 -3.039 11.372 1.00 95.44 74 LEU A C 1
ATOM 573 O O . LEU A 1 74 ? -1.308 -3.690 12.405 1.00 95.44 74 LEU A O 1
ATOM 577 N N . GLU A 1 75 ? -1.516 -3.517 10.174 1.00 95.38 75 GLU A N 1
ATOM 578 C CA . GLU A 1 75 ? -2.041 -4.870 9.935 1.00 95.38 75 GLU A CA 1
ATOM 579 C C . GLU A 1 75 ? -1.081 -5.928 10.509 1.00 95.38 75 GLU A C 1
ATOM 581 O O . GLU A 1 75 ? -1.493 -6.796 11.280 1.00 95.38 75 GLU A O 1
ATOM 586 N N . SER A 1 76 ? 0.218 -5.821 10.206 1.00 95.31 76 SER A N 1
ATOM 587 C CA . SER A 1 76 ? 1.242 -6.752 10.699 1.00 95.31 76 SER A CA 1
ATOM 588 C C . SER A 1 76 ? 1.343 -6.746 12.224 1.00 95.31 76 SER A C 1
ATOM 590 O O . SER A 1 76 ? 1.418 -7.807 12.845 1.00 95.31 76 SER A O 1
ATOM 592 N N . ALA A 1 77 ? 1.310 -5.562 12.838 1.00 94.94 77 ALA A N 1
ATOM 593 C CA . ALA A 1 77 ? 1.377 -5.420 14.286 1.00 94.94 77 ALA A CA 1
ATOM 594 C C . ALA A 1 77 ? 0.106 -5.947 14.986 1.00 94.94 77 ALA A C 1
ATOM 596 O O . ALA A 1 77 ? 0.189 -6.472 16.100 1.00 94.94 77 ALA A O 1
ATOM 597 N N . ILE A 1 78 ? -1.069 -5.808 14.357 1.00 94.88 78 ILE A N 1
ATOM 598 C CA . ILE A 1 78 ? -2.334 -6.386 14.838 1.00 94.88 78 ILE A CA 1
ATOM 599 C C . ILE A 1 78 ? -2.236 -7.910 14.822 1.00 94.88 78 ILE A C 1
ATOM 601 O O . ILE A 1 78 ? -2.504 -8.551 15.837 1.00 94.88 78 ILE A O 1
ATOM 605 N N . VAL A 1 79 ? -1.799 -8.483 13.698 1.00 95.00 79 VAL A N 1
ATOM 606 C CA . VAL A 1 79 ? -1.653 -9.935 13.529 1.00 95.00 79 VAL A CA 1
ATOM 607 C C . VAL A 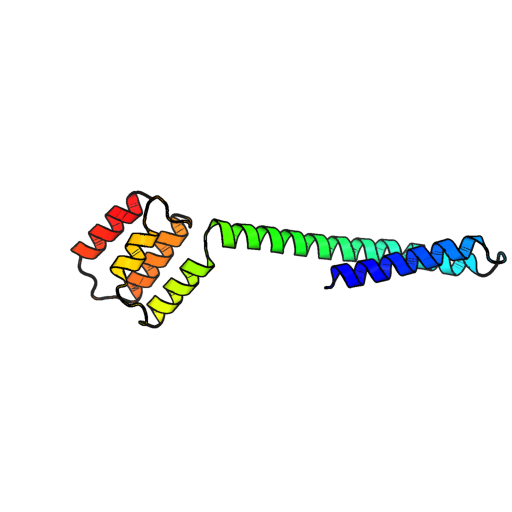1 79 ? -0.635 -10.514 14.514 1.00 95.00 79 VAL A C 1
ATOM 609 O O . VAL A 1 79 ? -0.848 -11.600 15.049 1.00 95.00 79 VAL A O 1
ATOM 612 N N . SER A 1 80 ? 0.450 -9.791 14.804 1.00 94.50 80 SER A N 1
ATOM 613 C CA . SER A 1 80 ? 1.458 -10.216 15.783 1.00 94.50 80 SER A CA 1
ATOM 614 C C . SER A 1 80 ? 1.066 -9.954 17.243 1.00 94.50 80 SER A C 1
ATOM 616 O O . SER A 1 80 ? 1.839 -10.283 18.144 1.00 94.50 80 SER A O 1
ATOM 618 N N . GLY A 1 81 ? -0.083 -9.319 17.502 1.00 90.50 81 GLY A N 1
ATOM 619 C CA . GLY A 1 81 ? -0.513 -8.918 18.846 1.00 90.50 81 GLY A CA 1
ATOM 620 C C . GLY A 1 81 ? 0.390 -7.867 19.504 1.00 90.50 81 GLY A C 1
ATOM 621 O O . GLY A 1 81 ? 0.370 -7.710 20.721 1.00 90.50 81 GLY A O 1
ATOM 622 N N . SER A 1 82 ? 1.218 -7.166 18.723 1.00 88.75 82 SER A N 1
ATOM 623 C CA . SER A 1 82 ? 2.203 -6.195 19.223 1.00 88.75 82 SER A CA 1
ATOM 624 C C . SER A 1 82 ? 1.670 -4.759 19.272 1.00 88.75 82 SER A C 1
ATOM 626 O O . SER A 1 82 ? 2.370 -3.860 19.738 1.00 88.75 82 SER A O 1
ATOM 628 N N . VAL A 1 83 ? 0.440 -4.520 18.805 1.00 86.75 83 VAL A N 1
ATOM 629 C CA . VAL A 1 83 ? -0.188 -3.197 18.884 1.00 86.75 83 VAL A CA 1
ATOM 630 C C . VAL A 1 83 ? -0.591 -2.868 20.316 1.00 86.75 83 VAL A C 1
ATOM 632 O O . VAL A 1 83 ? -1.500 -3.463 20.892 1.00 86.75 83 VAL A O 1
ATOM 635 N N . TYR A 1 84 ? 0.034 -1.827 20.854 1.00 81.56 84 TYR A N 1
ATOM 636 C CA . TYR A 1 84 ? -0.427 -1.152 22.056 1.00 81.56 84 TYR A CA 1
ATOM 637 C C . TYR A 1 84 ? -1.577 -0.193 21.705 1.00 81.56 84 TYR A C 1
ATOM 639 O O . TYR A 1 84 ? -1.451 0.610 20.784 1.00 81.56 84 TYR A O 1
ATOM 647 N N . ASN A 1 85 ? -2.694 -0.257 22.437 1.00 87.44 85 ASN A N 1
ATOM 648 C CA . ASN A 1 85 ? -3.879 0.595 22.236 1.00 87.44 85 ASN A CA 1
ATOM 649 C C . ASN A 1 85 ? -4.488 0.548 20.818 1.00 87.44 85 ASN A C 1
ATOM 651 O O . ASN A 1 85 ? -4.739 1.588 20.204 1.00 87.44 85 ASN A O 1
ATOM 655 N N . ALA A 1 86 ? -4.800 -0.655 20.323 1.00 89.00 86 ALA A N 1
ATOM 656 C CA . ALA A 1 86 ? -5.341 -0.866 18.974 1.00 89.00 86 ALA A CA 1
ATOM 657 C C . ALA A 1 86 ? -6.571 -0.007 18.639 1.00 89.00 86 ALA A C 1
ATOM 659 O O . ALA A 1 86 ? -6.654 0.531 17.538 1.00 89.00 86 ALA A O 1
ATOM 660 N N . LYS A 1 87 ? -7.472 0.211 19.606 1.00 89.38 87 LYS A N 1
ATOM 661 C CA . LYS A 1 87 ? -8.649 1.076 19.433 1.00 89.38 87 LYS A CA 1
ATOM 662 C C . LYS A 1 87 ? -8.276 2.498 19.010 1.00 89.38 87 LYS A C 1
ATOM 664 O O . LYS A 1 87 ? -8.842 3.029 18.063 1.00 89.38 87 LYS A O 1
ATOM 669 N N . SER A 1 88 ? -7.293 3.099 19.679 1.00 91.69 88 SER A N 1
ATOM 670 C CA . SER A 1 88 ? -6.831 4.456 19.367 1.00 91.69 88 SER A CA 1
ATOM 671 C C . SER A 1 88 ? -6.214 4.528 17.971 1.00 91.69 88 SER A C 1
ATOM 673 O O . SER A 1 88 ? -6.506 5.458 17.226 1.00 91.69 88 SER A O 1
ATOM 675 N N . ALA A 1 89 ? -5.380 3.548 17.612 1.00 92.44 89 ALA A N 1
ATOM 676 C CA . ALA A 1 89 ? -4.741 3.492 16.298 1.00 92.44 89 ALA A CA 1
ATOM 677 C C . ALA A 1 89 ? -5.774 3.354 15.165 1.00 92.44 89 ALA A C 1
ATOM 679 O O . ALA A 1 89 ? -5.707 4.079 14.177 1.00 92.44 89 ALA A O 1
ATOM 680 N N . LEU A 1 90 ? -6.775 2.487 15.338 1.00 93.06 90 LEU A N 1
ATOM 681 C CA . LEU A 1 90 ? -7.851 2.303 14.360 1.00 93.06 90 LEU A CA 1
ATOM 682 C C . LEU A 1 90 ? -8.691 3.570 14.188 1.00 93.06 90 LEU A C 1
ATOM 684 O O . LEU A 1 90 ? -8.924 3.995 13.062 1.00 93.06 90 LEU A O 1
ATOM 688 N N . MET A 1 91 ? -9.092 4.218 15.285 1.00 92.94 91 MET A N 1
ATOM 689 C CA . MET A 1 91 ? -9.889 5.448 15.202 1.00 92.94 91 MET A CA 1
ATOM 690 C C . MET A 1 91 ? -9.132 6.607 14.546 1.00 92.94 91 MET A C 1
ATOM 692 O O . MET A 1 91 ? -9.753 7.430 13.880 1.00 92.94 91 MET A O 1
ATOM 696 N N . GLN A 1 92 ? -7.802 6.666 14.681 1.00 92.38 92 GLN A N 1
ATOM 697 C CA . GLN A 1 92 ? -6.983 7.628 13.936 1.00 92.38 92 GLN A CA 1
ATOM 698 C C . GLN A 1 92 ? -7.030 7.355 12.428 1.00 92.38 92 GLN A C 1
ATOM 700 O O . GLN A 1 92 ? -7.231 8.285 11.653 1.00 92.38 92 GLN A O 1
ATOM 705 N N . VAL A 1 93 ? -6.918 6.089 12.016 1.00 93.38 93 VAL A N 1
ATOM 706 C CA . VAL A 1 93 ? -6.995 5.683 10.601 1.00 93.38 93 VAL A CA 1
ATOM 707 C C . VAL A 1 93 ? -8.405 5.872 10.020 1.00 93.38 93 VAL A C 1
ATOM 709 O O . VAL A 1 93 ? -8.559 6.170 8.836 1.00 93.38 93 VAL A O 1
ATOM 712 N N . PHE A 1 94 ? -9.452 5.754 10.837 1.00 93.94 94 PHE A N 1
ATOM 713 C CA . PHE A 1 94 ? -10.839 6.008 10.421 1.00 93.94 94 PHE A CA 1
ATOM 714 C C . PHE A 1 94 ? -11.225 7.492 10.454 1.00 93.94 94 PHE A C 1
ATOM 716 O O . PHE A 1 94 ? -12.358 7.838 10.127 1.00 93.94 94 PHE A O 1
ATOM 723 N N . GLY A 1 95 ? -10.298 8.379 10.825 1.00 89.62 95 GLY A N 1
ATOM 724 C CA . GLY A 1 95 ? -10.523 9.818 10.807 1.00 89.62 95 GLY A CA 1
ATOM 725 C C . GLY A 1 95 ? -10.781 10.370 9.393 1.00 89.62 95 GLY A C 1
ATOM 726 O O . GLY A 1 95 ? -10.335 9.776 8.405 1.00 89.62 95 GLY A O 1
ATOM 727 N N . PRO A 1 96 ? -11.467 11.526 9.286 1.00 82.31 96 PRO A N 1
ATOM 728 C CA . PRO A 1 96 ? -11.813 12.150 8.003 1.00 82.31 96 PRO A CA 1
ATOM 729 C C . PRO A 1 96 ? -10.586 12.637 7.219 1.00 82.31 96 PRO A C 1
ATOM 731 O O . PRO A 1 96 ? -10.607 12.634 5.994 1.00 82.31 96 PRO A O 1
ATOM 734 N N . ASP A 1 97 ? -9.513 13.011 7.919 1.00 86.19 97 ASP A N 1
ATOM 735 C CA . ASP A 1 97 ? -8.272 13.509 7.313 1.00 86.19 97 ASP A CA 1
ATOM 736 C C . ASP A 1 97 ? -7.231 12.398 7.076 1.00 86.19 97 ASP A C 1
ATOM 738 O O . ASP A 1 97 ? -6.135 12.664 6.585 1.00 86.19 97 ASP A O 1
ATOM 742 N N . ALA A 1 98 ? -7.541 11.151 7.451 1.00 90.69 98 ALA A N 1
ATOM 743 C CA . ALA A 1 98 ? -6.625 10.027 7.292 1.00 90.69 98 ALA A CA 1
ATOM 744 C C . ALA A 1 98 ? -6.650 9.493 5.854 1.00 90.69 98 ALA A C 1
ATOM 746 O O . ALA A 1 98 ? -7.726 9.258 5.291 1.00 90.69 98 ALA A O 1
ATOM 747 N N . LEU A 1 99 ? -5.462 9.252 5.296 1.00 92.19 99 LEU A N 1
ATOM 748 C CA . LEU A 1 99 ? -5.281 8.683 3.962 1.00 92.19 99 LEU A CA 1
ATOM 749 C C . LEU A 1 99 ? -5.737 7.213 3.895 1.00 92.19 99 LEU A C 1
ATOM 751 O O . LEU A 1 99 ? -6.092 6.585 4.897 1.00 92.19 99 LEU A O 1
ATOM 755 N N . GLY A 1 100 ? -5.762 6.680 2.673 1.00 93.12 100 GLY A N 1
ATOM 756 C CA . GLY A 1 100 ? -6.264 5.341 2.369 1.00 93.12 100 GLY A CA 1
ATOM 757 C C . GLY A 1 100 ? -7.724 5.336 1.924 1.00 93.12 100 GLY A C 1
ATOM 758 O O . GLY A 1 100 ? -8.522 6.206 2.276 1.00 93.12 100 GLY A O 1
ATOM 759 N N . SER A 1 101 ? -8.074 4.340 1.115 1.00 94.19 101 SER A N 1
ATOM 760 C CA . SER A 1 101 ? -9.440 4.190 0.614 1.00 94.19 101 SER A CA 1
ATOM 761 C C . SER A 1 101 ? -10.378 3.633 1.696 1.00 94.19 101 SER A C 1
ATOM 763 O O . SER A 1 101 ? -9.916 2.984 2.642 1.00 94.19 101 SER A O 1
ATOM 765 N N . PRO A 1 102 ? -11.706 3.798 1.553 1.00 94.38 102 PRO A N 1
ATOM 766 C CA . PRO A 1 102 ? -12.669 3.127 2.426 1.00 94.38 102 PRO A CA 1
ATOM 767 C C . PRO A 1 102 ? -12.474 1.603 2.476 1.00 94.38 102 PRO A C 1
ATOM 769 O O . PRO A 1 102 ? -12.655 0.989 3.525 1.00 94.38 102 PRO A O 1
ATOM 772 N N . GLU A 1 103 ? -12.039 0.995 1.367 1.00 94.69 103 GLU A N 1
ATOM 773 C CA . GLU A 1 103 ? -11.736 -0.437 1.295 1.00 94.69 103 GLU A CA 1
ATOM 774 C C . GLU A 1 103 ? -10.506 -0.813 2.136 1.00 94.69 103 GLU A C 1
ATOM 776 O O . GLU A 1 103 ? -10.545 -1.815 2.848 1.00 94.69 103 GLU A O 1
ATOM 781 N N . ASP A 1 104 ? -9.447 0.007 2.127 1.00 96.06 104 ASP A N 1
ATOM 782 C CA . ASP A 1 104 ? -8.254 -0.214 2.962 1.00 96.06 104 ASP A CA 1
ATOM 783 C C . ASP A 1 104 ? -8.610 -0.167 4.452 1.00 96.06 104 ASP A C 1
ATOM 785 O O . ASP A 1 104 ? -8.230 -1.047 5.229 1.00 96.06 104 ASP A O 1
ATOM 789 N N . LYS A 1 105 ? -9.406 0.835 4.840 1.00 95.62 105 LYS A N 1
ATOM 790 C CA . LYS A 1 105 ? -9.880 1.030 6.216 1.00 95.62 105 LYS A CA 1
ATOM 791 C C . LYS A 1 105 ? -10.781 -0.123 6.667 1.00 95.62 105 LYS A C 1
ATOM 793 O O . LYS A 1 105 ? -10.598 -0.654 7.764 1.00 95.62 105 LYS A O 1
ATOM 798 N N . LEU A 1 106 ? -11.698 -0.572 5.807 1.00 95.44 106 LEU A N 1
ATOM 799 C CA . LEU A 1 106 ? -12.546 -1.731 6.083 1.00 95.44 106 LEU A CA 1
ATOM 800 C C . LEU A 1 106 ? -11.726 -3.022 6.202 1.00 95.44 106 LEU A C 1
ATOM 802 O O . LEU A 1 106 ? -11.944 -3.798 7.132 1.00 95.44 106 LEU A O 1
ATOM 806 N N . ARG A 1 107 ? -10.763 -3.256 5.303 1.00 96.31 107 ARG A N 1
ATOM 807 C CA . ARG A 1 107 ? -9.898 -4.445 5.348 1.00 96.31 107 ARG A CA 1
ATOM 808 C C . ARG A 1 107 ? -9.102 -4.504 6.649 1.00 96.31 107 ARG A C 1
ATOM 810 O O . ARG A 1 107 ? -9.076 -5.552 7.294 1.00 96.31 107 ARG A O 1
ATOM 817 N N . LEU A 1 108 ? -8.520 -3.379 7.061 1.00 96.19 108 LEU A N 1
ATOM 818 C CA . LEU A 1 108 ? -7.821 -3.249 8.338 1.00 96.19 108 LEU A CA 1
ATOM 819 C C . LEU A 1 108 ? -8.737 -3.595 9.523 1.00 96.19 108 LEU A C 1
ATOM 821 O O . LEU A 1 108 ? -8.336 -4.351 10.410 1.00 96.19 108 LEU A O 1
ATOM 825 N N . PHE A 1 109 ? -9.976 -3.089 9.527 1.00 95.62 109 PHE A N 1
ATOM 826 C CA . PHE A 1 109 ? -10.949 -3.419 10.569 1.00 95.62 109 PHE A CA 1
ATOM 827 C C . PHE A 1 109 ? -11.285 -4.913 10.604 1.00 95.62 109 PHE A C 1
ATOM 829 O O . PHE A 1 109 ? -11.311 -5.508 11.679 1.00 95.62 109 PHE A O 1
ATOM 836 N N . VAL A 1 110 ? -11.501 -5.541 9.445 1.00 95.19 110 VAL A N 1
ATOM 837 C CA . VAL A 1 110 ? -11.784 -6.982 9.364 1.00 95.19 110 VAL A CA 1
ATOM 838 C C . VAL A 1 110 ? -10.617 -7.799 9.920 1.00 95.19 110 VAL A C 1
ATOM 840 O O . VAL A 1 110 ? -10.842 -8.722 10.700 1.00 95.19 110 VAL A O 1
ATOM 843 N N . ILE A 1 111 ? -9.372 -7.440 9.586 1.00 95.69 111 ILE A N 1
ATOM 844 C CA . ILE A 1 111 ? -8.174 -8.083 10.151 1.00 95.69 111 ILE A CA 1
ATOM 845 C C . ILE A 1 111 ? -8.166 -7.940 11.677 1.00 95.69 111 ILE A C 1
ATOM 847 O O . ILE A 1 111 ? -8.012 -8.932 12.391 1.00 95.69 111 ILE A O 1
ATOM 851 N N . TYR A 1 112 ? -8.397 -6.729 12.189 1.00 95.31 112 TYR A N 1
ATOM 852 C CA . TYR A 1 112 ? -8.486 -6.482 13.626 1.00 95.31 112 TYR A CA 1
ATOM 853 C C . TYR A 1 112 ? -9.566 -7.323 14.309 1.00 95.31 112 TYR A C 1
ATOM 855 O O . TYR A 1 112 ? -9.292 -7.950 15.334 1.00 95.31 112 TYR A O 1
ATOM 863 N N . TYR A 1 113 ? -10.764 -7.371 13.730 1.00 93.81 113 TYR A N 1
ATOM 864 C CA . TYR A 1 113 ? -11.895 -8.125 14.253 1.00 93.81 113 TYR A CA 1
ATOM 865 C C . TYR A 1 113 ? -11.590 -9.626 14.334 1.00 93.81 113 TYR A C 1
ATOM 867 O O . TYR A 1 113 ? -11.816 -10.249 15.370 1.00 93.81 113 TYR A O 1
ATOM 875 N N . LEU A 1 114 ? -10.997 -10.198 13.282 1.00 93.69 114 LEU A N 1
ATOM 876 C CA . LEU A 1 114 ? -10.610 -11.613 13.251 1.00 93.69 114 LEU A CA 1
ATOM 877 C C . LEU A 1 114 ? -9.525 -11.953 14.283 1.00 93.69 114 LEU A C 1
ATOM 879 O O . LEU A 1 114 ? -9.538 -13.045 14.850 1.00 93.69 114 LEU A O 1
ATOM 883 N N . CYS A 1 115 ? -8.605 -11.025 14.556 1.00 92.31 115 CYS A N 1
ATOM 884 C CA . CYS A 1 115 ? -7.573 -11.198 15.579 1.00 92.31 115 CYS A CA 1
ATOM 885 C C . CYS A 1 115 ? -8.087 -10.975 17.015 1.00 92.31 115 CYS A C 1
ATOM 887 O O . CYS A 1 115 ? -7.411 -11.374 17.962 1.00 92.31 115 CYS A O 1
ATOM 889 N N . ASN A 1 116 ? -9.260 -10.357 17.199 1.00 88.38 116 ASN A N 1
ATOM 890 C CA . ASN A 1 116 ? -9.804 -9.975 18.507 1.00 88.38 116 ASN A CA 1
ATOM 891 C C . ASN A 1 116 ? -11.232 -10.522 18.699 1.00 88.38 116 ASN A C 1
ATOM 893 O O . ASN A 1 116 ? -12.198 -9.758 18.706 1.00 88.38 116 ASN A O 1
ATOM 897 N N . PRO A 1 117 ? -11.391 -11.840 18.922 1.00 81.62 117 PRO A N 1
ATOM 898 C CA . PRO A 1 117 ? -12.704 -12.493 18.991 1.00 81.62 117 PRO A CA 1
ATOM 899 C C . PRO A 1 117 ? -13.563 -12.075 20.199 1.00 81.62 117 PRO A C 1
ATOM 901 O O . PRO A 1 117 ? -14.730 -12.443 20.276 1.00 81.62 117 PRO A O 1
ATOM 904 N N . SER A 1 118 ? -13.003 -11.330 21.154 1.00 85.88 118 SER A N 1
ATOM 905 C CA . SER A 1 118 ? -13.677 -10.866 22.373 1.00 85.88 118 SER A CA 1
ATOM 906 C C . SER A 1 118 ? -14.123 -9.398 22.316 1.00 85.88 118 SER A C 1
ATOM 908 O O . SER A 1 118 ? -14.303 -8.779 23.364 1.00 85.88 118 SER A O 1
ATOM 910 N N . LEU A 1 119 ? -14.250 -8.814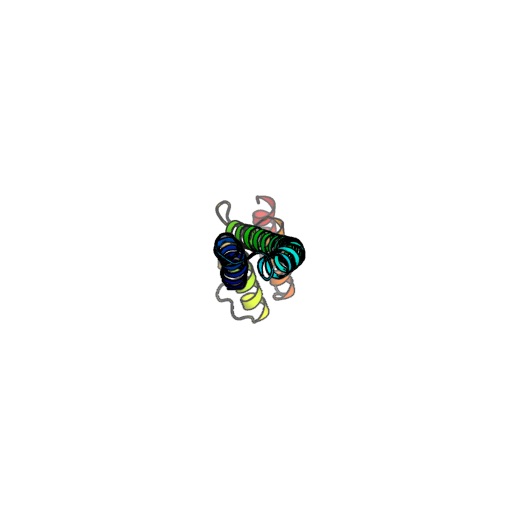 21.121 1.00 88.31 119 LEU A N 1
ATOM 911 C CA . LEU A 1 119 ? -14.784 -7.461 20.944 1.00 88.31 119 LEU A CA 1
ATOM 912 C C . LEU A 1 119 ? -16.243 -7.383 21.407 1.00 88.31 119 LEU A C 1
ATOM 914 O O . LEU A 1 119 ? -17.063 -8.231 21.057 1.00 88.31 119 LEU A O 1
ATOM 918 N N . SER A 1 120 ? -16.567 -6.356 22.195 1.00 91.25 120 SER A N 1
ATOM 919 C CA . SER A 1 120 ? -17.939 -6.131 22.650 1.00 91.25 120 SER A CA 1
ATOM 920 C C . SER A 1 120 ? -18.817 -5.605 21.510 1.00 91.25 120 SER A C 1
ATOM 922 O O . SER A 1 120 ? -18.331 -4.915 20.614 1.00 91.25 120 SER A O 1
ATOM 924 N N . GLU A 1 121 ? -20.126 -5.869 21.559 1.00 90.19 121 GLU A N 1
ATOM 925 C CA . GLU A 1 121 ? -21.078 -5.309 20.583 1.00 90.19 121 GLU A CA 1
ATOM 926 C C . GLU A 1 121 ? -21.040 -3.773 20.552 1.00 90.19 121 GLU A C 1
ATOM 928 O O . GLU A 1 121 ? -21.176 -3.170 19.490 1.00 90.19 121 GLU A O 1
ATOM 933 N N . ALA A 1 122 ? -20.794 -3.137 21.703 1.00 92.12 122 ALA A N 1
ATOM 934 C CA . ALA A 1 122 ? -20.661 -1.687 21.801 1.00 92.12 122 ALA A CA 1
ATOM 935 C C . ALA A 1 122 ? -19.427 -1.165 21.048 1.00 92.12 122 ALA A C 1
ATOM 937 O O . ALA A 1 122 ? -19.530 -0.166 20.338 1.00 92.12 122 ALA A O 1
ATOM 938 N N . ASP A 1 123 ? -18.283 -1.849 21.159 1.00 90.75 123 ASP A N 1
ATOM 939 C CA . ASP A 1 123 ? -17.080 -1.480 20.407 1.00 90.75 123 ASP A CA 1
ATOM 940 C C . ASP A 1 123 ? -17.294 -1.672 18.903 1.00 90.75 123 ASP A C 1
ATOM 942 O O . ASP A 1 123 ? -16.934 -0.802 18.115 1.00 90.75 123 ASP A O 1
ATOM 946 N N . VAL A 1 124 ? -17.919 -2.783 18.495 1.00 91.44 124 VAL A N 1
ATOM 947 C CA . VAL A 1 124 ? -18.225 -3.048 17.079 1.00 91.44 124 VAL A CA 1
ATOM 948 C C . VAL A 1 124 ? -19.130 -1.959 16.496 1.00 91.44 124 VAL A C 1
ATOM 950 O O . VAL A 1 124 ? -18.817 -1.431 15.431 1.00 91.44 124 VAL A O 1
ATOM 953 N N . ALA A 1 125 ? -20.189 -1.566 17.210 1.00 93.19 125 ALA A N 1
ATOM 954 C CA . ALA A 1 125 ? -21.086 -0.491 16.783 1.00 93.19 125 ALA A CA 1
ATOM 955 C C . ALA A 1 125 ? -20.371 0.869 16.670 1.00 93.19 125 ALA A C 1
ATOM 957 O O . ALA A 1 125 ? -20.680 1.670 15.786 1.00 93.19 125 ALA A O 1
ATOM 958 N N . GLU A 1 126 ? -19.394 1.137 17.540 1.00 93.25 126 GLU A N 1
ATOM 959 C CA . GLU A 1 126 ? -18.572 2.347 17.466 1.00 93.25 126 GLU A CA 1
ATOM 960 C C . GLU A 1 126 ? -17.711 2.365 16.193 1.00 93.25 126 GLU A C 1
ATOM 962 O O . GLU A 1 126 ? -17.700 3.367 15.474 1.00 93.25 126 GLU A O 1
ATOM 967 N N . TYR A 1 127 ? -17.039 1.252 15.872 1.00 93.50 127 TYR A N 1
ATOM 968 C CA . TYR A 1 127 ? -16.255 1.134 14.638 1.00 93.50 127 TYR A CA 1
ATOM 969 C C . TYR A 1 127 ? -17.134 1.206 13.384 1.00 93.50 127 TYR A C 1
ATOM 971 O O . TYR A 1 127 ? -16.774 1.894 12.433 1.00 93.50 127 TYR A O 1
ATOM 979 N N . GLU A 1 128 ? -18.309 0.574 13.380 1.00 92.00 128 GLU A N 1
ATOM 980 C CA . GLU A 1 128 ? -19.277 0.670 12.278 1.00 92.00 128 GLU A CA 1
ATOM 981 C C . GLU A 1 128 ? -19.752 2.120 12.066 1.00 92.00 128 GLU A C 1
ATOM 983 O O . GLU A 1 128 ? -19.816 2.623 10.939 1.00 92.00 128 GLU A O 1
ATOM 988 N N . GLY A 1 129 ? -20.008 2.843 13.159 1.00 93.00 129 GLY A N 1
ATOM 989 C CA . GLY A 1 129 ? -20.356 4.262 13.128 1.00 93.00 129 GLY A CA 1
ATOM 990 C C . GLY A 1 129 ? -19.233 5.173 12.618 1.00 93.00 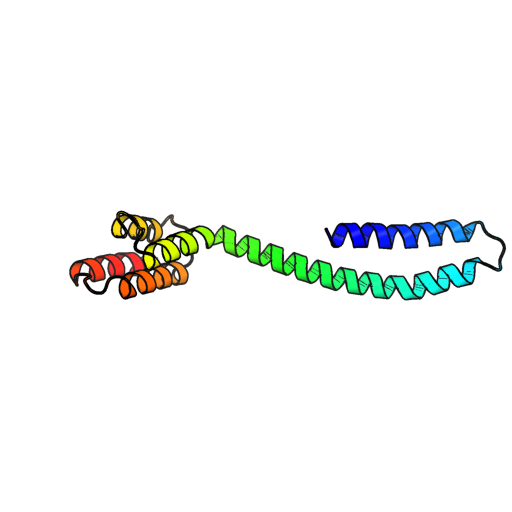129 GLY A C 1
ATOM 991 O O . GLY A 1 129 ? -19.521 6.256 12.105 1.00 93.00 129 GLY A O 1
ATOM 992 N N . ALA A 1 130 ? -17.969 4.768 12.759 1.00 92.38 130 ALA A N 1
ATOM 993 C CA . ALA A 1 130 ? -16.827 5.466 12.173 1.00 92.38 130 ALA A CA 1
ATOM 994 C C . ALA A 1 130 ? -16.672 5.129 10.680 1.00 92.38 130 ALA A C 1
ATOM 996 O O . ALA A 1 130 ? -16.581 6.032 9.853 1.00 92.38 130 ALA A O 1
ATOM 997 N N . LEU A 1 131 ? -16.720 3.840 10.328 1.00 91.94 131 LEU A N 1
ATOM 998 C CA . LEU A 1 131 ? -16.542 3.351 8.957 1.00 91.94 131 LEU A CA 1
ATOM 999 C C . LEU A 1 131 ? -17.658 3.806 8.004 1.00 91.94 131 LEU A C 1
ATOM 1001 O O . LEU A 1 131 ? -17.396 4.058 6.834 1.00 91.94 131 LEU A O 1
ATOM 1005 N N . SER A 1 132 ? -18.891 3.957 8.491 1.00 90.88 132 SER A N 1
ATOM 1006 C CA . SER A 1 132 ? -20.031 4.449 7.693 1.00 90.88 132 SER A CA 1
ATOM 1007 C C . SER A 1 132 ? -19.938 5.927 7.290 1.00 90.88 132 SER A C 1
ATOM 1009 O O . SER A 1 132 ? -20.760 6.392 6.501 1.00 90.88 132 SER A O 1
ATOM 1011 N N . LYS A 1 133 ? -18.965 6.672 7.829 1.00 86.31 133 LYS A N 1
ATOM 1012 C CA . LYS A 1 133 ? -18.739 8.101 7.552 1.00 86.31 133 LYS A CA 1
ATOM 1013 C C . LYS A 1 133 ? -17.539 8.361 6.632 1.00 86.31 133 LYS A C 1
ATOM 1015 O O . LYS A 1 133 ? -17.214 9.529 6.421 1.00 86.31 133 LYS A O 1
ATOM 1020 N N . LEU A 1 134 ? -16.875 7.300 6.167 1.00 83.75 134 LEU A N 1
ATOM 1021 C CA . LEU A 1 134 ? -15.719 7.352 5.268 1.00 83.75 134 LEU A CA 1
ATOM 1022 C C . LEU A 1 134 ? -16.092 7.710 3.827 1.00 83.75 134 LEU A C 1
ATOM 1024 O O . LEU A 1 134 ? -17.225 7.390 3.403 1.00 83.75 134 LEU A O 1
#

Foldseek 3Di:
DVVVVLVVVLVVLVVLLVVLVPDPPPPNVVSVVVSVVVVVVSVVVVVVVVVVVVVVVVVVVVCVQQVVVLLVVLLVCLQVVNDDPNLVVLLVCL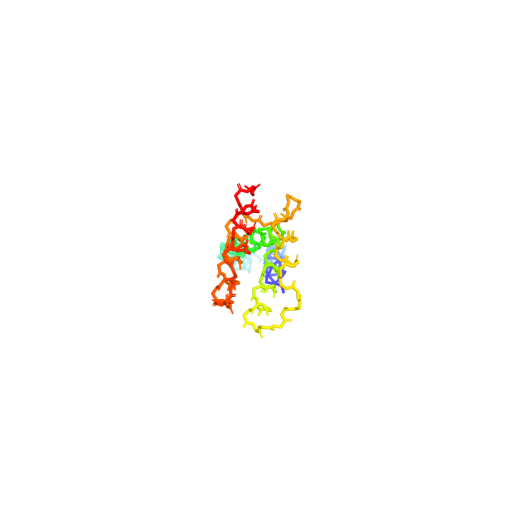DPPHGHDLVSSVVSVVSNCVSCVPDDPVSVVVSVVSSVVD

pLDDT: mean 86.16, std 12.52, range [51.19, 97.69]

Secondary structure (DSSP, 8-state):
-HHHHHHHHHHHHHHHHHHGGGS-TTSHHHHHHHHHHHHHHHHHHHHHHHHHHHHHHHHHHHHHHTTHHHHHHHHHHHHTT--TTHHHHHHHHTSTT--S-HHHHHHHHHHHHHH-TT--HHHHHHHHHHHTT-

Sequence (134 aa):
DKLNAWKSEYDAIGAQGNVVSDMPQGGGIDALTRAAQLVPELTERKRLLDMHTNICTSLLSEIKERELDNFFSLESAIVSGSVYNAKSALMQVFGPDALGSPEDKLRLFVIYYLCNPSLSEADVAEYEGALSKL

Radius of gyration: 28.01 Å; chains: 1; bounding box: 59×26×71 Å

InterPro domains:
  IPR001619 Sec1-like protein [PF00995] (4-127)
  IPR001619 Sec1-like protein [PTHR11679] (30-130)
  IPR036045 Sec1-like superfamily [SSF56815] (28-131)
  IPR043127 Sec1-like, domain 3a [G3DSA:3.90.830.10] (2-65)

Organism: NCBI:txid3032